Protein AF-A0A7Y5DS77-F1 (afdb_monomer_lite)

pLDDT: mean 94.97, std 6.35, range [51.19, 98.38]

Secondary structure (DSSP, 8-state):
--HHHHHHHHHHHHHHS--HHHHHHHHHHHHHHHT-TTEEE-TTTTTS--SS-GGGTTEEETTT--BHHHHTT-SS---TTS--

Structure (mmCIF, N/CA/C/O backbone):
data_AF-A0A7Y5DS77-F1
#
_entry.id   AF-A0A7Y5DS77-F1
#
loop_
_atom_site.group_PDB
_atom_site.id
_atom_site.type_symbol
_atom_site.label_atom_id
_atom_site.label_alt_id
_atom_site.label_comp_id
_atom_site.label_asym_id
_atom_site.label_entity_id
_atom_site.label_seq_id
_atom_site.pdbx_PDB_ins_code
_atom_site.Cartn_x
_atom_site.Cartn_y
_atom_site.Cartn_z
_atom_site.occupancy
_atom_site.B_iso_or_equiv
_atom_site.auth_seq_id
_atom_site.auth_comp_id
_atom_site.auth_asym_id
_atom_site.auth_atom_id
_atom_site.pdbx_PDB_model_num
ATOM 1 N N . MET A 1 1 ? -10.243 -15.436 -15.579 1.00 51.19 1 MET A N 1
ATOM 2 C CA . MET A 1 1 ? -9.104 -15.055 -14.719 1.00 51.19 1 MET A CA 1
ATOM 3 C C . MET A 1 1 ? -9.619 -14.011 -13.759 1.00 51.19 1 MET A C 1
ATOM 5 O O . MET A 1 1 ? -10.126 -12.999 -14.223 1.00 51.19 1 MET A O 1
ATOM 9 N N . ASP A 1 2 ? -9.576 -14.290 -12.463 1.00 70.44 2 ASP A N 1
ATOM 10 C CA . ASP A 1 2 ? -10.223 -13.445 -11.461 1.00 70.44 2 ASP A CA 1
ATOM 11 C C . ASP A 1 2 ? -9.540 -12.075 -11.370 1.00 70.44 2 ASP A C 1
ATOM 13 O O . ASP A 1 2 ? -8.325 -11.986 -11.173 1.00 70.44 2 ASP A O 1
ATOM 17 N N . ASN A 1 3 ? -10.324 -10.997 -11.477 1.00 85.50 3 ASN A N 1
ATOM 18 C CA . ASN A 1 3 ? -9.834 -9.610 -11.455 1.00 85.50 3 ASN A CA 1
ATOM 19 C C . ASN A 1 3 ? -8.965 -9.304 -10.219 1.00 85.50 3 ASN A C 1
ATOM 21 O O . ASN A 1 3 ? -8.016 -8.523 -10.292 1.00 85.50 3 ASN A O 1
ATOM 25 N N . LYS A 1 4 ? -9.231 -9.979 -9.095 1.00 89.31 4 LYS A N 1
ATOM 26 C CA . LYS A 1 4 ? -8.496 -9.807 -7.836 1.00 89.31 4 LYS A CA 1
ATOM 27 C C . LYS A 1 4 ? -7.066 -10.350 -7.893 1.00 89.31 4 LYS A C 1
ATOM 29 O O . LYS A 1 4 ? -6.157 -9.728 -7.348 1.00 89.31 4 LYS A O 1
ATOM 34 N N . PHE A 1 5 ? -6.844 -11.469 -8.587 1.00 93.75 5 PHE A N 1
ATOM 35 C CA . PHE A 1 5 ? -5.498 -12.011 -8.786 1.00 93.75 5 PHE A CA 1
ATOM 36 C C . PHE A 1 5 ? -4.639 -11.038 -9.603 1.00 93.75 5 PHE A C 1
ATOM 38 O O . PHE A 1 5 ? -3.519 -10.712 -9.211 1.00 93.75 5 PHE A O 1
ATOM 45 N N . MET A 1 6 ? -5.200 -10.496 -10.688 1.00 95.62 6 MET A N 1
ATOM 46 C CA . MET A 1 6 ? -4.511 -9.505 -11.520 1.00 95.62 6 MET A CA 1
ATOM 47 C C . MET A 1 6 ? -4.193 -8.219 -10.757 1.00 95.62 6 MET A C 1
ATOM 49 O O . MET A 1 6 ? -3.108 -7.669 -10.930 1.00 95.62 6 MET A O 1
ATOM 53 N N . ALA A 1 7 ? -5.086 -7.769 -9.870 1.00 96.69 7 ALA A N 1
ATOM 54 C CA . ALA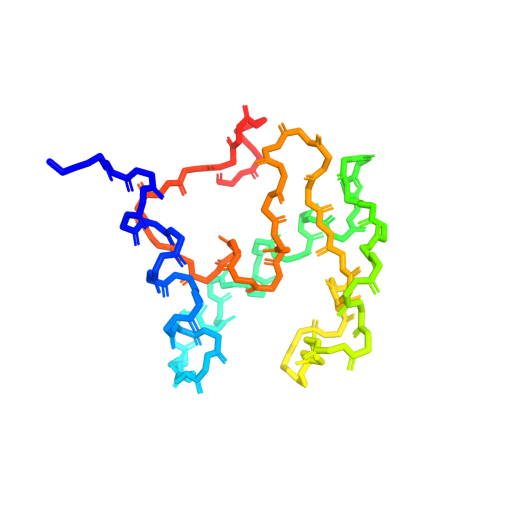 A 1 7 ? -4.825 -6.617 -9.012 1.00 96.69 7 ALA A CA 1
ATOM 55 C C . ALA A 1 7 ? -3.602 -6.839 -8.105 1.00 96.69 7 ALA A 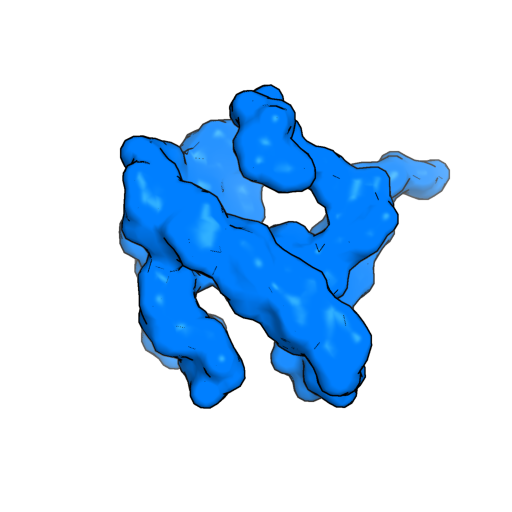C 1
ATOM 57 O O . ALA A 1 7 ? -2.760 -5.950 -7.981 1.00 96.69 7 ALA A O 1
ATOM 58 N N . ILE A 1 8 ? -3.465 -8.030 -7.511 1.00 96.62 8 ILE A N 1
ATOM 59 C CA . ILE A 1 8 ? -2.312 -8.376 -6.667 1.00 96.62 8 ILE A CA 1
ATOM 60 C C . ILE A 1 8 ? -1.024 -8.373 -7.496 1.00 96.62 8 ILE A C 1
ATOM 62 O O . ILE A 1 8 ? -0.061 -7.700 -7.126 1.00 96.62 8 ILE A O 1
ATOM 66 N N . VAL A 1 9 ? -1.018 -9.073 -8.635 1.00 97.06 9 VAL A N 1
ATOM 67 C CA . VAL A 1 9 ? 0.154 -9.151 -9.524 1.00 97.06 9 VAL A CA 1
ATOM 68 C C . VAL A 1 9 ? 0.578 -7.760 -9.994 1.00 97.06 9 VAL A C 1
ATOM 70 O O . VAL A 1 9 ? 1.758 -7.418 -9.925 1.00 97.06 9 VAL A O 1
ATOM 73 N N . LEU A 1 10 ? -0.377 -6.933 -10.422 1.00 97.50 10 LEU A N 1
ATOM 74 C CA . LEU A 1 10 ? -0.097 -5.578 -10.884 1.00 97.50 10 LEU A CA 1
ATOM 75 C C . LEU A 1 10 ? 0.433 -4.681 -9.758 1.00 97.50 10 LEU A C 1
ATOM 77 O O . LEU A 1 10 ? 1.365 -3.913 -9.981 1.00 97.50 10 LEU A O 1
ATOM 81 N N . GLY A 1 11 ? -0.113 -4.805 -8.547 1.00 97.69 11 GLY A N 1
ATOM 82 C CA . GLY A 1 11 ? 0.342 -4.041 -7.386 1.00 97.69 11 GLY A CA 1
ATOM 83 C C . GLY A 1 11 ? 1.796 -4.338 -7.030 1.00 97.69 11 GLY A C 1
ATOM 84 O O . GLY A 1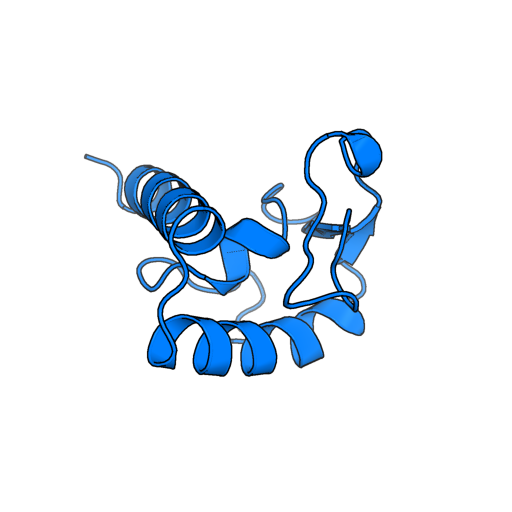 11 ? 2.585 -3.414 -6.842 1.00 97.69 11 GLY A O 1
ATOM 85 N N . PHE A 1 12 ? 2.179 -5.618 -7.013 1.00 97.56 12 PHE A N 1
ATOM 86 C CA . PHE A 1 12 ? 3.570 -6.013 -6.776 1.00 97.56 12 PHE A CA 1
ATOM 87 C C . PHE A 1 12 ? 4.496 -5.659 -7.942 1.00 97.56 12 PHE A C 1
ATOM 89 O O . PHE A 1 12 ? 5.622 -5.224 -7.702 1.00 97.56 12 PHE A O 1
ATOM 96 N N . LYS A 1 13 ? 4.026 -5.772 -9.192 1.00 97.81 13 LYS A N 1
ATOM 97 C CA . LYS A 1 13 ? 4.772 -5.296 -10.366 1.00 97.81 13 LYS A CA 1
ATOM 98 C C . LYS A 1 13 ? 5.103 -3.811 -10.227 1.00 97.81 13 LYS A C 1
ATOM 100 O O . LYS A 1 13 ? 6.252 -3.442 -10.421 1.00 97.81 13 LYS A O 1
ATOM 105 N N . ASN A 1 14 ? 4.125 -2.982 -9.875 1.00 97.88 14 ASN A N 1
ATOM 106 C CA . ASN A 1 14 ? 4.315 -1.537 -9.751 1.00 97.88 14 ASN A CA 1
ATOM 107 C C . ASN A 1 14 ? 5.127 -1.150 -8.505 1.00 97.88 14 ASN A C 1
ATOM 109 O O . ASN A 1 14 ? 5.837 -0.154 -8.525 1.00 97.88 14 ASN A O 1
ATOM 113 N N . TYR A 1 15 ? 5.065 -1.949 -7.437 1.00 96.94 15 TYR A N 1
ATOM 114 C CA . TYR A 1 15 ? 5.967 -1.813 -6.291 1.00 96.94 15 TYR A CA 1
ATOM 115 C C . TYR A 1 15 ? 7.433 -2.079 -6.681 1.00 96.94 15 TYR A C 1
ATOM 117 O O . TYR A 1 15 ? 8.313 -1.321 -6.281 1.00 96.94 15 TYR A O 1
ATOM 125 N N . ALA A 1 16 ? 7.696 -3.117 -7.485 1.00 96.56 16 ALA A N 1
ATOM 126 C CA . ALA A 1 16 ? 9.046 -3.460 -7.941 1.00 96.56 16 ALA A CA 1
ATOM 127 C C . ALA A 1 16 ? 9.565 -2.529 -9.054 1.00 96.56 16 ALA A C 1
ATOM 129 O O . ALA A 1 16 ? 10.743 -2.179 -9.079 1.00 96.56 16 ALA A O 1
ATOM 130 N N . PHE A 1 17 ? 8.685 -2.128 -9.972 1.00 96.69 17 PHE A N 1
ATOM 131 C CA . PHE A 1 17 ? 8.984 -1.287 -11.127 1.00 96.69 17 PHE A CA 1
ATOM 132 C C . PHE A 1 17 ? 8.142 -0.015 -11.058 1.00 96.69 17 PHE A C 1
ATOM 134 O O . PHE A 1 17 ? 7.033 0.051 -11.591 1.00 96.69 17 PHE A O 1
ATOM 141 N N . GLN A 1 18 ? 8.682 0.987 -10.369 1.00 94.44 18 GLN A N 1
ATOM 142 C CA . GLN A 1 18 ? 7.972 2.227 -10.084 1.00 94.44 18 GLN A CA 1
ATOM 143 C C . GLN A 1 18 ? 7.690 3.034 -11.355 1.00 94.44 18 GLN A C 1
ATOM 145 O O . GLN A 1 18 ? 8.527 3.160 -12.251 1.00 94.44 18 GLN A O 1
ATOM 150 N N . ASN A 1 19 ? 6.499 3.624 -11.398 1.00 96.25 19 ASN A N 1
ATOM 151 C CA . ASN A 1 19 ? 6.063 4.559 -12.426 1.00 96.25 19 ASN A CA 1
ATOM 152 C C . ASN A 1 19 ? 5.537 5.818 -11.733 1.00 96.25 19 ASN A C 1
ATOM 154 O O . ASN A 1 19 ? 4.782 5.712 -10.771 1.00 96.25 19 ASN A O 1
ATOM 158 N N . LYS A 1 20 ? 5.911 6.999 -12.233 1.00 97.38 20 LYS A N 1
ATOM 159 C CA . LYS A 1 20 ? 5.580 8.280 -11.598 1.00 97.38 20 LYS A CA 1
ATOM 160 C C . LYS A 1 20 ? 4.075 8.467 -11.356 1.00 97.38 20 LYS A C 1
ATOM 162 O O . LYS A 1 20 ? 3.690 8.812 -10.246 1.00 97.38 20 LYS A O 1
ATOM 167 N N . GLU A 1 21 ? 3.237 8.195 -12.353 1.00 97.69 21 GLU A N 1
ATOM 168 C CA . GLU A 1 21 ? 1.779 8.362 -12.246 1.00 97.69 21 GLU A CA 1
ATOM 169 C C . GLU A 1 21 ? 1.183 7.385 -11.224 1.00 97.69 21 GLU A C 1
ATOM 171 O O . GLU A 1 21 ? 0.317 7.743 -10.422 1.00 97.69 21 GLU A O 1
ATOM 176 N N . ILE A 1 22 ? 1.691 6.149 -11.206 1.00 98.25 22 ILE A N 1
ATOM 177 C CA . ILE A 1 22 ? 1.264 5.136 -10.239 1.00 98.25 22 ILE A CA 1
ATOM 178 C C . ILE A 1 22 ? 1.719 5.488 -8.823 1.00 98.25 22 ILE A C 1
ATOM 180 O O . ILE A 1 22 ? 0.944 5.290 -7.891 1.00 98.25 22 ILE A O 1
ATOM 184 N N . GLU A 1 23 ? 2.928 6.018 -8.636 1.00 98.19 23 GLU A N 1
ATOM 185 C CA . GLU A 1 23 ? 3.414 6.439 -7.318 1.00 98.19 23 GLU A CA 1
ATOM 186 C C . GLU A 1 23 ? 2.632 7.650 -6.786 1.00 98.19 23 GLU A C 1
ATOM 188 O O . GLU A 1 23 ? 2.313 7.690 -5.600 1.00 98.19 23 GLU A O 1
ATOM 193 N N . GLU A 1 24 ? 2.251 8.605 -7.641 1.00 98.12 24 GLU A N 1
ATOM 194 C CA . GLU A 1 24 ? 1.391 9.734 -7.251 1.00 98.12 24 GLU A CA 1
ATOM 195 C C . GLU A 1 24 ? 0.005 9.250 -6.787 1.00 98.12 24 GLU A C 1
ATOM 197 O O . GLU A 1 24 ? -0.473 9.633 -5.709 1.00 98.12 24 GLU A O 1
ATOM 202 N N . LEU A 1 25 ? -0.610 8.336 -7.547 1.00 98.12 25 LEU A N 1
ATOM 203 C CA . LEU A 1 25 ? -1.865 7.686 -7.165 1.00 98.12 25 LEU A CA 1
ATOM 204 C C . LEU A 1 25 ? -1.712 6.885 -5.864 1.00 98.12 25 LEU A C 1
ATOM 206 O O . LEU A 1 25 ? -2.523 7.019 -4.944 1.00 98.12 25 LEU A O 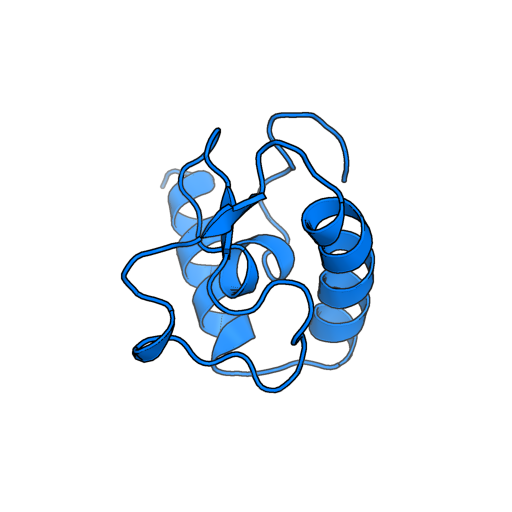1
ATOM 210 N N . ALA A 1 26 ? -0.659 6.080 -5.759 1.00 98.38 26 ALA A N 1
ATOM 211 C CA . ALA A 1 26 ? -0.357 5.275 -4.586 1.00 98.38 26 ALA A CA 1
ATOM 212 C C . ALA A 1 26 ? -0.166 6.138 -3.338 1.00 98.38 26 ALA A C 1
ATOM 214 O O . ALA A 1 26 ? -0.704 5.797 -2.287 1.00 98.38 26 ALA A O 1
ATOM 215 N N . LEU A 1 27 ? 0.524 7.276 -3.451 1.00 98.31 27 LEU A N 1
ATOM 216 C CA . LEU A 1 27 ? 0.744 8.201 -2.344 1.00 98.31 27 LEU A CA 1
ATOM 217 C C . LEU A 1 27 ? -0.575 8.799 -1.844 1.00 98.31 27 LEU A C 1
ATOM 219 O O . LEU A 1 27 ? -0.798 8.864 -0.635 1.00 98.31 27 LEU A O 1
ATOM 223 N N . SER A 1 28 ? -1.480 9.186 -2.750 1.00 98.06 28 SER A N 1
ATOM 224 C CA . SER A 1 28 ? -2.808 9.686 -2.361 1.00 98.06 28 SER A CA 1
ATOM 225 C C . SER A 1 28 ? -3.604 8.649 -1.556 1.00 98.06 28 SER A C 1
ATOM 227 O O . SER A 1 28 ? -4.107 8.951 -0.472 1.00 98.06 28 SER A O 1
ATOM 229 N N . ARG A 1 29 ? -3.625 7.395 -2.019 1.00 98.31 29 ARG A N 1
ATOM 230 C CA . ARG A 1 29 ? -4.291 6.268 -1.349 1.00 98.31 29 ARG A CA 1
ATOM 231 C C . ARG A 1 29 ? -3.598 5.885 -0.044 1.00 98.31 29 ARG A C 1
ATOM 233 O O . ARG A 1 29 ? -4.254 5.533 0.932 1.00 98.31 29 ARG A O 1
ATOM 240 N N . ALA A 1 30 ? -2.273 5.980 0.001 1.00 98.25 30 ALA A N 1
ATOM 241 C CA . ALA A 1 30 ? -1.480 5.684 1.183 1.00 98.25 30 ALA A CA 1
ATOM 242 C C . ALA A 1 30 ? -1.746 6.658 2.334 1.00 98.25 30 ALA A C 1
ATOM 244 O O . ALA A 1 30 ? -1.699 6.230 3.484 1.00 98.25 30 ALA A O 1
ATOM 245 N N . ARG A 1 31 ? -2.059 7.934 2.060 1.00 98.19 31 ARG A N 1
ATOM 246 C CA . ARG A 1 31 ? -2.488 8.898 3.099 1.00 98.19 31 ARG A CA 1
ATOM 247 C C . ARG A 1 31 ? -3.750 8.423 3.806 1.00 98.19 31 ARG A C 1
ATOM 249 O O . ARG A 1 31 ? -3.789 8.394 5.026 1.00 98.19 31 ARG A O 1
ATOM 256 N N . ILE A 1 32 ? -4.714 7.926 3.039 1.00 98.25 32 ILE A N 1
ATOM 257 C CA . ILE A 1 32 ? -5.964 7.369 3.568 1.00 98.25 32 ILE A CA 1
ATOM 258 C C . ILE A 1 32 ? -5.693 6.082 4.358 1.00 98.25 32 ILE A C 1
ATOM 260 O O . ILE A 1 32 ? -6.254 5.862 5.429 1.00 98.25 32 ILE A O 1
ATOM 264 N N . CYS A 1 33 ? -4.827 5.216 3.831 1.00 98.00 33 CYS A N 1
ATOM 265 C CA . CYS A 1 33 ? -4.467 3.962 4.483 1.00 98.00 33 CYS A CA 1
ATOM 266 C C . CYS A 1 33 ? -3.666 4.164 5.779 1.00 98.00 33 CYS A C 1
ATOM 268 O O . CYS A 1 33 ? -3.868 3.393 6.707 1.00 98.00 33 CYS A O 1
ATOM 270 N N . ALA A 1 34 ? -2.800 5.177 5.865 1.00 97.56 34 ALA A N 1
ATOM 271 C CA . ALA A 1 34 ? -1.971 5.443 7.045 1.00 97.56 34 ALA A CA 1
ATOM 272 C C . ALA A 1 34 ? -2.801 5.792 8.295 1.00 97.56 34 ALA A C 1
ATOM 274 O O . ALA A 1 34 ? -2.396 5.477 9.408 1.00 97.56 34 ALA A O 1
ATOM 275 N N . GLU A 1 35 ? -3.980 6.387 8.108 1.00 97.12 35 GLU A N 1
ATOM 276 C CA . GLU A 1 35 ? -4.919 6.736 9.185 1.00 97.12 35 GLU A CA 1
ATOM 277 C C . GLU A 1 35 ? -6.039 5.691 9.357 1.00 97.12 35 GLU A C 1
ATOM 279 O O . GLU A 1 35 ? -6.966 5.858 10.151 1.00 97.12 35 GLU A O 1
ATOM 284 N N . CYS A 1 36 ? -6.012 4.603 8.581 1.00 97.69 36 CYS A N 1
ATOM 285 C CA . CYS A 1 36 ? -7.104 3.640 8.550 1.00 97.69 36 CYS A CA 1
ATOM 286 C C . CYS A 1 36 ? -7.030 2.671 9.745 1.00 97.69 36 CYS A C 1
ATOM 288 O O . CYS A 1 36 ? -5.995 2.036 9.932 1.00 97.69 36 CYS A O 1
ATOM 290 N N . PRO A 1 37 ? -8.137 2.417 10.477 1.00 97.62 37 PRO A N 1
ATOM 291 C CA . PRO A 1 37 ? -8.143 1.467 11.598 1.00 97.62 37 PRO A CA 1
ATOM 292 C C . PRO A 1 37 ? -7.866 0.015 11.174 1.00 97.62 37 PRO A C 1
ATOM 294 O O . PRO A 1 37 ? -7.555 -0.830 12.007 1.00 97.62 37 PRO A O 1
ATOM 297 N N . PHE A 1 38 ? -7.974 -0.284 9.876 1.00 97.94 38 PHE A N 1
ATOM 298 C CA . PHE A 1 38 ? -7.642 -1.591 9.314 1.00 97.94 38 PHE A CA 1
ATOM 299 C C . PHE A 1 38 ? -6.180 -1.697 8.854 1.00 97.94 38 PHE A C 1
ATOM 301 O O . PHE A 1 38 ? -5.774 -2.760 8.392 1.00 97.94 38 PHE A O 1
ATOM 308 N N . ALA A 1 39 ? -5.386 -0.625 8.917 1.00 97.81 39 ALA A N 1
ATOM 309 C CA . ALA A 1 39 ? -3.964 -0.683 8.606 1.00 97.81 39 ALA A CA 1
ATOM 310 C C . ALA A 1 39 ? -3.198 -1.179 9.834 1.00 97.81 39 ALA A C 1
ATOM 312 O O . ALA A 1 39 ? -3.052 -0.473 10.827 1.00 97.81 39 ALA A O 1
ATOM 313 N N . VAL A 1 40 ? -2.734 -2.423 9.767 1.00 97.56 40 VAL A N 1
ATOM 314 C CA . VAL A 1 40 ? -2.055 -3.107 10.872 1.00 97.56 40 VAL A CA 1
ATOM 315 C C . VAL A 1 40 ? -0.682 -3.587 10.429 1.00 97.56 40 VAL A C 1
ATOM 317 O O . VAL A 1 40 ? -0.466 -3.856 9.245 1.00 97.56 40 VAL A O 1
ATOM 320 N N . GLU A 1 41 ? 0.254 -3.725 11.364 1.00 96.50 41 GLU A N 1
ATOM 321 C CA . GLU A 1 41 ? 1.588 -4.231 11.042 1.00 96.50 41 GLU A CA 1
ATOM 322 C C . GLU A 1 41 ? 1.537 -5.671 10.503 1.00 96.50 41 GLU A C 1
ATOM 324 O O . GLU A 1 41 ? 0.720 -6.507 10.908 1.00 96.50 41 GLU A O 1
ATOM 329 N N . THR A 1 42 ? 2.423 -5.967 9.553 1.00 93.38 42 THR A N 1
ATOM 330 C CA . THR A 1 42 ? 2.638 -7.317 9.035 1.00 93.38 42 THR A CA 1
ATOM 331 C C . THR A 1 42 ? 3.954 -7.898 9.545 1.00 93.38 42 THR A C 1
ATOM 333 O O . THR A 1 42 ? 4.945 -7.188 9.700 1.00 93.38 42 THR A O 1
ATOM 336 N N . MET A 1 43 ? 4.001 -9.222 9.730 1.00 90.25 43 MET A N 1
ATOM 337 C CA . MET A 1 43 ? 5.238 -9.926 10.103 1.00 90.25 43 MET A CA 1
ATOM 338 C C . MET A 1 43 ? 6.328 -9.805 9.024 1.00 90.25 43 MET A C 1
ATOM 340 O O . MET A 1 43 ? 7.508 -9.966 9.308 1.00 90.25 43 MET A O 1
ATOM 344 N N . PHE A 1 44 ? 5.945 -9.474 7.787 1.00 83.56 44 PHE A N 1
ATOM 345 C CA . PHE A 1 44 ? 6.856 -9.336 6.648 1.00 83.56 44 PHE A CA 1
ATOM 346 C C . PHE A 1 44 ? 7.493 -7.943 6.516 1.00 83.56 44 PHE A C 1
ATOM 348 O O . PHE A 1 44 ? 8.119 -7.668 5.496 1.00 83.56 44 PHE A O 1
ATOM 355 N N . LYS A 1 45 ? 7.357 -7.058 7.517 1.00 85.94 45 LYS A N 1
ATOM 356 C CA . LYS A 1 45 ? 7.869 -5.672 7.481 1.00 85.94 45 LYS A CA 1
ATOM 357 C C . LYS A 1 45 ? 9.336 -5.574 7.051 1.00 85.94 45 LYS A C 1
ATOM 359 O O . LYS A 1 45 ? 9.675 -4.724 6.243 1.00 85.94 45 LYS A O 1
ATOM 364 N N . GLN A 1 46 ? 10.187 -6.476 7.539 1.00 87.44 46 GLN A N 1
ATOM 365 C CA . GLN A 1 46 ? 11.615 -6.495 7.196 1.00 87.44 46 GLN A CA 1
ATOM 366 C C . GLN A 1 46 ? 11.908 -7.071 5.802 1.00 87.44 46 GLN A C 1
ATOM 368 O O . GLN A 1 46 ? 12.939 -6.760 5.217 1.00 87.44 46 GLN A O 1
ATOM 373 N N . MET A 1 47 ? 11.018 -7.910 5.266 1.00 88.81 47 MET A N 1
ATOM 374 C CA . MET A 1 47 ? 11.200 -8.565 3.965 1.00 88.81 47 MET A CA 1
ATOM 375 C C . MET A 1 47 ? 10.707 -7.711 2.792 1.00 88.81 47 MET A C 1
ATOM 377 O O . MET A 1 47 ? 11.107 -7.951 1.657 1.00 88.81 47 MET A O 1
ATOM 381 N N . LEU A 1 48 ? 9.833 -6.736 3.055 1.00 88.94 48 LEU A N 1
ATOM 382 C CA . LEU A 1 48 ? 9.207 -5.881 2.044 1.00 88.94 48 LEU A CA 1
ATOM 383 C C . LEU A 1 48 ? 9.395 -4.393 2.395 1.00 88.94 48 LEU A C 1
ATOM 385 O O . LEU A 1 48 ? 8.412 -3.719 2.716 1.00 88.94 48 LEU A O 1
ATOM 389 N N . PRO A 1 49 ? 10.638 -3.874 2.366 1.00 92.94 49 PRO A N 1
ATOM 3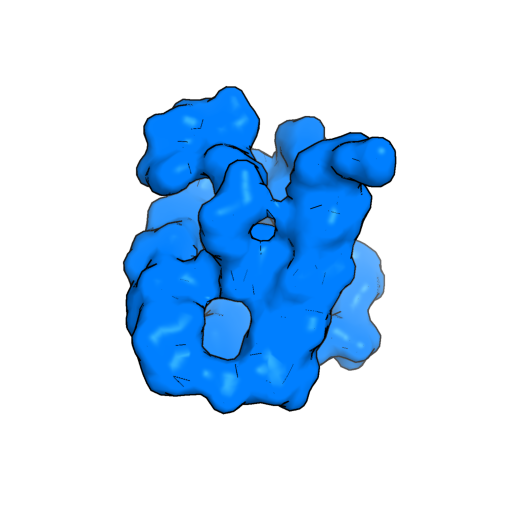90 C CA . PRO A 1 49 ? 10.892 -2.459 2.617 1.00 92.94 49 PRO A CA 1
ATOM 391 C C . PRO A 1 49 ? 10.271 -1.591 1.516 1.00 92.94 49 PRO A C 1
ATOM 393 O O . PRO A 1 49 ? 10.354 -1.914 0.332 1.00 92.94 49 PRO A O 1
ATOM 396 N N . ASP A 1 50 ? 9.675 -0.461 1.874 1.00 93.88 50 ASP A N 1
ATOM 397 C CA . ASP A 1 50 ? 9.095 0.484 0.913 1.00 93.88 50 ASP A CA 1
ATOM 398 C C . ASP A 1 50 ? 9.818 1.818 1.033 1.00 93.88 50 ASP A C 1
ATOM 400 O O . ASP A 1 50 ? 9.651 2.556 2.003 1.00 93.88 50 ASP A O 1
ATOM 404 N N . ASN A 1 51 ? 10.683 2.113 0.067 1.00 91.19 51 ASN A N 1
ATOM 405 C CA . ASN A 1 51 ? 11.493 3.326 0.098 1.00 91.19 51 ASN A CA 1
ATOM 406 C C . ASN A 1 51 ? 10.780 4.553 -0.473 1.00 91.19 51 ASN A C 1
ATOM 408 O O . ASN A 1 51 ? 11.248 5.660 -0.215 1.00 91.19 51 ASN A O 1
ATOM 412 N N . SER A 1 52 ? 9.665 4.394 -1.19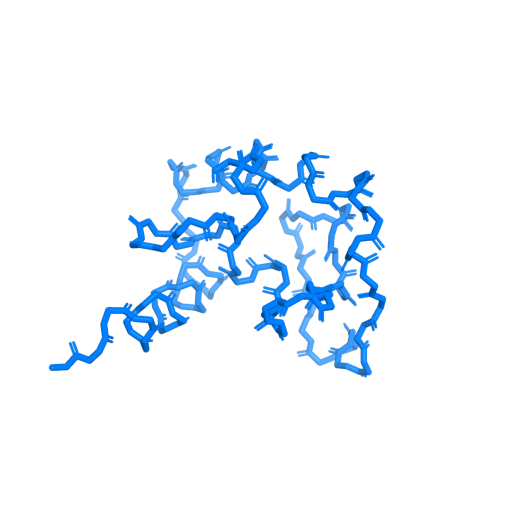6 1.00 94.81 52 SER A N 1
ATOM 413 C CA . SER A 1 52 ? 8.929 5.540 -1.744 1.00 94.81 52 SER A CA 1
ATOM 414 C C . SER A 1 52 ? 7.726 5.955 -0.899 1.00 94.81 52 SER A C 1
ATOM 416 O O . SER A 1 52 ? 7.370 7.132 -0.918 1.00 94.81 52 SER A O 1
ATOM 418 N N . ILE A 1 53 ? 7.130 5.056 -0.103 1.00 96.56 53 ILE A N 1
ATOM 419 C CA . ILE A 1 53 ? 5.983 5.395 0.757 1.00 96.56 53 ILE A CA 1
ATOM 420 C C . ILE A 1 53 ? 6.169 4.854 2.184 1.00 96.56 53 ILE A C 1
ATOM 422 O O . ILE A 1 53 ? 5.619 3.823 2.572 1.00 96.56 53 ILE A O 1
ATOM 426 N N . LYS A 1 54 ? 6.903 5.605 3.014 1.00 95.81 54 LYS A N 1
ATOM 427 C CA . LYS A 1 54 ? 7.256 5.201 4.390 1.00 95.81 54 LYS A CA 1
ATOM 428 C C . LYS A 1 54 ? 6.080 5.102 5.365 1.00 95.81 54 LYS A C 1
ATOM 430 O O . LYS A 1 54 ? 6.076 4.252 6.243 1.00 95.81 54 LYS A O 1
ATOM 435 N N . GLN A 1 55 ? 5.053 5.925 5.189 1.00 95.62 55 GLN A N 1
ATOM 436 C CA . GLN A 1 55 ? 3.876 5.987 6.071 1.00 95.62 55 GLN A CA 1
ATOM 437 C C . GLN A 1 55 ? 3.034 4.699 6.138 1.00 95.62 55 GLN A C 1
ATOM 439 O O . GLN A 1 55 ? 2.266 4.527 7.078 1.00 95.62 55 GLN A O 1
ATOM 444 N N . ILE A 1 56 ? 3.148 3.809 5.147 1.00 96.62 56 ILE A N 1
ATOM 445 C CA . ILE A 1 56 ? 2.462 2.505 5.128 1.00 96.62 56 ILE A CA 1
ATOM 446 C C . ILE A 1 56 ? 3.449 1.334 5.022 1.00 96.62 56 ILE A C 1
ATOM 448 O O . ILE A 1 56 ? 3.042 0.201 4.750 1.00 96.62 56 ILE A O 1
ATOM 452 N N . GLU A 1 57 ? 4.743 1.597 5.224 1.00 95.94 57 GLU A N 1
ATOM 453 C CA . GLU A 1 57 ? 5.790 0.582 5.165 1.00 95.94 57 GLU A CA 1
ATOM 454 C C . GLU A 1 57 ? 5.552 -0.493 6.232 1.00 95.94 57 GLU A C 1
ATOM 456 O O . GLU A 1 57 ? 5.371 -0.209 7.417 1.00 95.94 57 GLU A O 1
ATOM 461 N N . GLY A 1 58 ? 5.545 -1.756 5.803 1.00 95.62 58 GLY A N 1
ATOM 462 C CA . GLY A 1 58 ? 5.297 -2.882 6.700 1.00 95.62 58 GLY A CA 1
ATOM 463 C C . GLY A 1 58 ? 3.866 -2.991 7.216 1.00 95.62 58 GLY A C 1
ATOM 464 O O . GLY A 1 58 ? 3.629 -3.751 8.157 1.00 95.62 58 GLY A O 1
ATOM 465 N N . LEU A 1 59 ? 2.913 -2.279 6.614 1.00 97.44 59 LEU A N 1
ATOM 466 C CA . LEU A 1 59 ? 1.499 -2.398 6.947 1.00 97.44 59 LEU A CA 1
ATOM 467 C C . LEU A 1 59 ? 0.758 -3.290 5.944 1.00 97.44 59 LEU A C 1
ATOM 469 O O . LEU A 1 59 ? 1.061 -3.346 4.746 1.00 97.44 59 LEU A O 1
ATOM 473 N N . LYS A 1 60 ? -0.272 -3.970 6.437 1.00 97.62 60 LYS A N 1
ATOM 474 C CA . LYS A 1 60 ? -1.281 -4.674 5.643 1.00 97.62 60 LYS A CA 1
ATOM 475 C C . LYS A 1 60 ? -2.673 -4.174 6.012 1.00 97.62 60 LYS A C 1
ATOM 477 O O . LYS A 1 60 ? -2.887 -3.656 7.104 1.00 97.62 60 LYS A O 1
ATOM 482 N N . CYS A 1 61 ? -3.632 -4.368 5.119 1.00 97.69 61 CYS A N 1
ATOM 483 C CA . CYS A 1 61 ? -5.040 -4.200 5.453 1.00 97.69 61 CYS A CA 1
ATOM 484 C C . CYS A 1 61 ? -5.543 -5.458 6.174 1.00 97.69 61 CYS A C 1
ATOM 486 O O . CYS A 1 61 ? -5.410 -6.556 5.636 1.00 97.69 61 CYS A O 1
ATOM 488 N N . SER A 1 62 ? -6.126 -5.326 7.364 1.00 97.62 62 SER A N 1
ATOM 489 C CA . SER A 1 62 ? -6.721 -6.446 8.103 1.00 97.62 62 SER A CA 1
ATOM 490 C C . SER A 1 62 ? -8.040 -6.942 7.502 1.00 97.62 62 SER A C 1
ATOM 492 O O . SER A 1 62 ? -8.393 -8.091 7.735 1.00 97.62 62 SER A O 1
ATOM 494 N N . ASP A 1 63 ? -8.721 -6.124 6.694 1.00 96.50 63 ASP A N 1
ATOM 495 C CA . ASP A 1 63 ? -9.992 -6.474 6.045 1.00 96.50 63 ASP A CA 1
ATOM 496 C C . ASP A 1 63 ? -9.785 -7.329 4.779 1.00 96.50 63 ASP A C 1
ATOM 498 O O . ASP A 1 63 ? -10.323 -8.426 4.656 1.00 96.50 63 ASP A O 1
ATOM 502 N N . CYS A 1 64 ? -8.927 -6.889 3.846 1.00 94.38 64 CYS A N 1
ATOM 503 C CA . CYS A 1 64 ? -8.644 -7.656 2.621 1.00 94.38 64 CYS A CA 1
ATOM 504 C C . CYS A 1 64 ? -7.363 -8.503 2.665 1.00 94.38 64 CYS A C 1
ATOM 506 O O . CYS A 1 64 ? -7.104 -9.260 1.728 1.00 94.38 64 CYS A O 1
ATOM 508 N N . GLY A 1 65 ? -6.537 -8.362 3.704 1.00 95.00 65 GLY A N 1
ATOM 509 C CA . GLY A 1 65 ? -5.275 -9.090 3.871 1.00 95.00 65 GLY A CA 1
ATOM 510 C C . GLY A 1 65 ? -4.108 -8.597 3.006 1.00 95.00 65 GLY A C 1
ATOM 511 O O . GLY A 1 65 ? -3.000 -9.117 3.131 1.00 95.00 65 GLY A O 1
ATOM 512 N N . CYS A 1 66 ? -4.312 -7.610 2.129 1.00 96.31 66 CYS A N 1
ATOM 513 C CA . CYS A 1 66 ? -3.273 -7.161 1.202 1.00 96.31 66 CYS A CA 1
ATOM 514 C C . CYS A 1 66 ? -2.182 -6.328 1.892 1.00 96.31 66 CYS A C 1
ATOM 516 O O . CYS A 1 66 ? -2.479 -5.462 2.717 1.00 96.31 66 CYS A O 1
ATOM 518 N N . ILE A 1 67 ? -0.926 -6.520 1.475 1.00 97.06 67 ILE A N 1
ATOM 519 C CA . ILE A 1 67 ? 0.192 -5.628 1.818 1.00 97.06 67 ILE A CA 1
ATOM 520 C C . ILE A 1 67 ? -0.087 -4.242 1.231 1.00 97.06 67 ILE A C 1
ATOM 522 O O . ILE A 1 67 ? -0.314 -4.125 0.022 1.00 97.06 67 ILE A O 1
ATOM 526 N N . LEU A 1 68 ? -0.086 -3.201 2.070 1.00 97.69 68 LEU A N 1
ATOM 527 C CA . LEU A 1 68 ? -0.544 -1.871 1.661 1.00 97.69 68 LEU A CA 1
ATOM 528 C C . LEU A 1 68 ? 0.344 -1.282 0.570 1.00 97.69 68 LEU A C 1
ATOM 530 O O . LEU A 1 68 ? -0.202 -0.789 -0.414 1.00 97.69 68 LEU A O 1
ATOM 534 N N . SER A 1 69 ? 1.667 -1.440 0.675 1.00 97.31 69 SER A N 1
ATOM 535 C CA . SER A 1 69 ? 2.625 -1.024 -0.356 1.00 97.31 69 SER A CA 1
ATOM 536 C C . SER A 1 69 ? 2.246 -1.527 -1.754 1.00 97.31 69 SER A C 1
ATOM 538 O O . SER A 1 69 ? 2.203 -0.751 -2.703 1.00 97.31 69 SER A O 1
ATOM 540 N N . ALA A 1 70 ? 1.882 -2.799 -1.911 1.00 97.56 70 ALA A N 1
ATOM 541 C CA . ALA A 1 70 ? 1.448 -3.309 -3.212 1.00 97.56 70 ALA A CA 1
ATOM 542 C C . ALA A 1 70 ? 0.007 -2.882 -3.552 1.00 97.56 70 ALA A C 1
ATOM 544 O O . ALA A 1 70 ? -0.292 -2.498 -4.683 1.00 97.56 70 ALA A O 1
ATOM 545 N N . LYS A 1 71 ? -0.907 -2.920 -2.573 1.00 97.62 71 LYS A N 1
ATOM 546 C CA . LYS A 1 71 ? -2.346 -2.690 -2.787 1.00 97.62 71 LYS A CA 1
ATOM 547 C C . LYS A 1 71 ? -2.668 -1.281 -3.276 1.00 97.62 71 LYS A C 1
ATOM 549 O O . LYS A 1 71 ? -3.579 -1.135 -4.090 1.00 97.62 71 LYS A O 1
ATOM 554 N N . VAL A 1 72 ? -1.958 -0.254 -2.810 1.00 98.12 72 VAL A N 1
ATOM 555 C CA . VAL A 1 72 ? -2.220 1.126 -3.258 1.00 98.12 72 VAL A CA 1
ATOM 556 C C . VAL A 1 72 ? -1.734 1.390 -4.691 1.00 98.12 72 VAL A C 1
ATOM 558 O O . VAL A 1 72 ? -2.231 2.315 -5.333 1.00 98.12 72 VAL A O 1
ATOM 561 N N . ARG A 1 73 ? -0.830 0.546 -5.212 1.00 98.12 73 ARG A N 1
ATOM 562 C CA . ARG A 1 73 ? -0.190 0.672 -6.534 1.00 98.12 73 ARG A CA 1
ATOM 563 C C . ARG A 1 73 ? -0.898 -0.067 -7.675 1.00 98.12 73 ARG A C 1
ATOM 565 O O . ARG A 1 73 ? -0.444 0.005 -8.812 1.00 98.12 73 ARG A O 1
ATOM 572 N N . GLN A 1 74 ? -1.991 -0.785 -7.422 1.00 97.06 74 GLN A N 1
ATOM 573 C CA . GLN A 1 74 ? -2.791 -1.417 -8.486 1.00 97.06 74 GLN A CA 1
ATOM 574 C C . GLN A 1 74 ? -3.969 -0.533 -8.924 1.00 97.06 74 GLN A C 1
ATOM 576 O O . GLN A 1 74 ? -4.420 0.319 -8.163 1.00 97.06 74 GLN A O 1
ATOM 581 N N . ILE A 1 75 ? -4.488 -0.743 -10.137 1.00 96.44 75 ILE A N 1
ATOM 582 C CA . ILE A 1 75 ? -5.569 0.069 -10.742 1.00 96.44 75 ILE A CA 1
ATOM 583 C C . ILE A 1 75 ? -6.833 -0.735 -11.104 1.00 96.44 75 ILE A C 1
ATOM 585 O O . ILE A 1 75 ? -7.670 -0.259 -11.859 1.00 96.44 75 ILE A O 1
ATOM 589 N N . ILE A 1 76 ? -6.949 -1.967 -10.613 1.00 96.00 76 ILE A N 1
ATOM 590 C CA . ILE A 1 76 ? -7.997 -2.928 -10.993 1.00 96.00 76 ILE A CA 1
ATOM 591 C C . ILE A 1 76 ? -9.060 -3.080 -9.897 1.00 96.00 76 ILE A C 1
ATOM 593 O O . ILE A 1 76 ? -10.239 -3.226 -10.197 1.00 96.00 76 ILE A O 1
ATOM 597 N N . ASP A 1 77 ? -8.647 -3.082 -8.632 1.00 95.06 77 ASP A N 1
ATOM 598 C CA . ASP A 1 77 ? -9.485 -3.379 -7.469 1.00 95.06 77 ASP A CA 1
ATOM 599 C C . ASP A 1 77 ? -9.616 -2.145 -6.564 1.00 95.06 77 ASP A C 1
ATOM 601 O O . ASP A 1 77 ? -8.695 -1.326 -6.476 1.00 95.06 77 ASP A O 1
ATOM 605 N N . SER A 1 78 ? -10.727 -2.025 -5.845 1.00 95.00 78 SER A N 1
ATOM 606 C CA . SER A 1 78 ? -11.012 -0.885 -4.964 1.00 95.00 78 SER A CA 1
ATOM 607 C C . SER A 1 78 ? -10.633 -1.165 -3.505 1.00 95.00 78 SER A C 1
ATOM 609 O O . SER A 1 78 ? -10.178 -2.263 -3.141 1.00 95.00 78 SER A O 1
ATOM 611 N N . CYS A 1 79 ? -10.762 -0.153 -2.646 1.00 96.31 79 CYS A N 1
ATOM 612 C CA . CYS A 1 79 ? -10.791 -0.366 -1.205 1.00 96.31 79 CYS A CA 1
ATOM 613 C C . CYS A 1 79 ? -12.089 -1.111 -0.818 1.00 96.31 79 CYS A C 1
ATOM 615 O O . CYS A 1 79 ? -13.164 -0.634 -1.173 1.00 96.31 79 CYS A O 1
ATOM 617 N N . PRO A 1 80 ? -12.046 -2.208 -0.034 1.00 95.38 80 PRO A N 1
ATOM 618 C CA . PRO A 1 80 ? -13.265 -2.904 0.411 1.00 95.38 80 PRO A CA 1
ATOM 619 C C . PRO A 1 80 ? -14.181 -2.021 1.279 1.00 95.38 80 PRO A C 1
ATOM 621 O O . PRO A 1 80 ? -15.382 -2.248 1.352 1.00 95.38 80 PRO A O 1
ATOM 624 N N . GLN A 1 81 ? -13.615 -0.976 1.889 1.00 96.19 81 GLN A N 1
ATOM 625 C CA . GLN A 1 81 ? -14.326 0.030 2.681 1.00 96.19 81 GLN A CA 1
ATOM 626 C C . GLN A 1 81 ? -14.715 1.272 1.855 1.00 96.19 81 GLN A C 1
ATOM 628 O O . GLN A 1 81 ? -15.130 2.275 2.429 1.00 96.19 81 GLN A O 1
ATOM 633 N N . ASN A 1 82 ? -14.526 1.242 0.528 1.00 96.19 82 ASN A N 1
ATOM 634 C CA . ASN A 1 82 ? -14.797 2.340 -0.411 1.00 96.19 82 ASN A CA 1
ATOM 635 C C . ASN A 1 82 ? -14.159 3.687 -0.026 1.00 96.19 82 ASN A C 1
ATOM 637 O O . ASN A 1 82 ? -14.707 4.748 -0.310 1.00 96.19 82 ASN A O 1
ATOM 641 N N . LYS A 1 83 ? -12.994 3.660 0.635 1.00 95.94 83 LYS A N 1
ATOM 642 C CA . LYS A 1 83 ? -12.276 4.884 1.020 1.00 95.94 83 LYS A CA 1
ATOM 643 C C . LYS A 1 83 ? -11.435 5.481 -0.114 1.00 95.94 83 LYS A C 1
ATOM 645 O O . LYS A 1 83 ? -11.000 6.619 0.014 1.00 95.94 83 LYS A O 1
ATOM 650 N N . TRP A 1 84 ? -11.178 4.708 -1.169 1.00 95.62 84 TRP A N 1
ATOM 651 C CA . TRP A 1 84 ? -10.479 5.095 -2.395 1.00 95.62 84 TRP A CA 1
ATOM 652 C C . TRP A 1 84 ? -10.702 4.063 -3.503 1.00 95.62 84 TRP A C 1
ATOM 654 O O . TRP A 1 84 ? -11.112 2.918 -3.174 1.00 95.62 84 TRP A O 1
#

Foldseek 3Di:
DDLVVVQLVQLVVCQVPPDPVLLVQLQVVLVVLLPDPQWDADPCLVVRARPSRPSSRRTAGNVVRGRSSSNSRGDRDADPVNPD

Radius of gyration: 11.51 Å; chains: 1; bounding box: 26×25×26 Å

Sequence (84 aa):
MDNKFMAIVLGFKNYAFQNKEIEELALSRARICAECPFAVETMFKQMLPDNSIKQIEGLKCSDCGCILSAKVRQIIDSCPQNKW